Protein AF-A0A396JVE0-F1 (afdb_monomer_lite)

pLDDT: mean 96.16, std 5.78, range [66.38, 98.81]

Sequence (73 aa):
MQHAVFSYHKQYHDVMEVSHQDYIHCNINSAKAFYHSGSDSINLTNPGDFYFICSKNGHCQAGQKLHIKVHYT

Structure (mmCIF, N/CA/C/O backbone):
data_AF-A0A396JVE0-F1
#
_entry.id   AF-A0A396JVE0-F1
#
loop_
_atom_site.group_PDB
_atom_site.id
_atom_site.type_symbol
_atom_site.label_atom_id
_atom_site.label_alt_id
_atom_site.label_comp_id
_atom_site.label_asym_id
_atom_site.label_entity_id
_atom_site.label_seq_id
_atom_site.pdbx_PDB_ins_code
_atom_site.Cartn_x
_atom_site.Cartn_y
_atom_site.Cartn_z
_atom_site.occupancy
_atom_site.B_iso_or_equiv
_atom_site.auth_seq_id
_atom_site.auth_comp_id
_atom_site.auth_asym_id
_atom_site.auth_atom_id
_atom_site.pdbx_PDB_model_num
ATOM 1 N N . MET A 1 1 ? -7.739 -11.343 15.883 1.00 66.88 1 MET A N 1
ATOM 2 C CA . MET A 1 1 ? -6.907 -10.406 15.095 1.00 66.88 1 MET A CA 1
ATOM 3 C C . MET A 1 1 ? -6.568 -11.087 13.783 1.00 66.88 1 MET A C 1
ATOM 5 O O . MET A 1 1 ? -6.182 -12.249 13.822 1.00 66.88 1 MET A O 1
ATOM 9 N N . GLN A 1 2 ? -6.804 -10.426 12.650 1.00 84.12 2 GLN A N 1
ATOM 10 C CA . GLN A 1 2 ? -6.418 -10.942 11.332 1.00 84.12 2 GLN A CA 1
ATOM 11 C C . GLN A 1 2 ? -5.062 -10.357 10.940 1.00 84.12 2 GLN A C 1
ATOM 13 O O . GLN A 1 2 ? -4.747 -9.218 11.285 1.00 84.12 2 GLN A O 1
ATOM 18 N N . HIS A 1 3 ? -4.266 -11.153 10.235 1.00 91.31 3 HIS A N 1
AT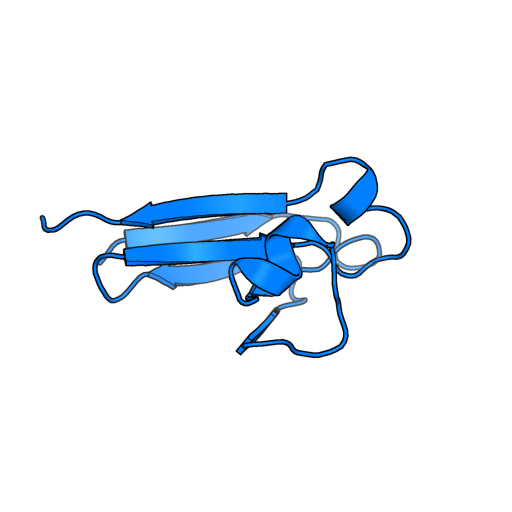OM 19 C CA . HIS A 1 3 ? -2.941 -10.768 9.768 1.00 91.31 3 HIS A CA 1
ATOM 20 C C . HIS A 1 3 ? -2.870 -10.950 8.256 1.00 91.31 3 HIS A C 1
ATOM 22 O O . HIS A 1 3 ? -3.355 -11.955 7.734 1.00 91.31 3 HIS A O 1
ATOM 28 N N . ALA A 1 4 ? -2.245 -9.998 7.570 1.00 95.19 4 ALA A N 1
ATOM 29 C CA . ALA A 1 4 ? -1.847 -10.141 6.177 1.00 95.19 4 ALA A CA 1
ATOM 30 C C . ALA A 1 4 ? -0.330 -10.338 6.119 1.00 95.19 4 ALA A C 1
ATOM 32 O O . ALA A 1 4 ? 0.417 -9.559 6.713 1.00 95.19 4 ALA A O 1
ATOM 33 N N . VAL A 1 5 ? 0.114 -11.379 5.413 1.00 97.69 5 VAL A N 1
ATOM 34 C CA . VAL A 1 5 ? 1.539 -11.660 5.205 1.00 97.69 5 VAL A CA 1
ATOM 35 C C . VAL A 1 5 ? 1.900 -11.356 3.758 1.00 97.69 5 VAL A C 1
ATOM 37 O O . VAL A 1 5 ? 1.336 -11.948 2.838 1.00 97.69 5 VAL A O 1
ATOM 40 N N . PHE A 1 6 ? 2.862 -10.459 3.563 1.00 98.44 6 PHE A N 1
ATOM 41 C CA . PHE A 1 6 ? 3.399 -10.093 2.258 1.00 98.44 6 PHE A CA 1
ATOM 42 C C . PHE A 1 6 ? 4.804 -10.668 2.107 1.00 98.44 6 PHE A C 1
ATOM 44 O O . PHE A 1 6 ? 5.741 -10.223 2.767 1.00 98.44 6 PHE A O 1
ATOM 51 N N . SER A 1 7 ? 4.957 -11.655 1.223 1.00 98.50 7 SER A N 1
ATOM 52 C CA . SER A 1 7 ? 6.255 -12.244 0.885 1.00 98.50 7 SER A CA 1
ATOM 53 C C . SER A 1 7 ? 6.679 -11.824 -0.516 1.00 98.50 7 SER A C 1
ATOM 55 O O . SER A 1 7 ? 5.911 -11.961 -1.469 1.00 98.50 7 SER A O 1
ATOM 57 N N . TYR A 1 8 ? 7.887 -11.278 -0.640 1.00 98.38 8 TYR A N 1
ATOM 58 C CA . TYR A 1 8 ? 8.408 -10.754 -1.898 1.00 98.38 8 TYR A CA 1
ATOM 59 C C . TYR A 1 8 ? 9.931 -10.587 -1.856 1.00 98.38 8 TYR A C 1
ATOM 61 O O . TYR A 1 8 ? 10.556 -10.492 -0.800 1.00 98.38 8 TYR A O 1
ATOM 69 N N . HIS A 1 9 ? 10.555 -10.490 -3.030 1.00 98.38 9 HIS A N 1
ATOM 70 C CA . HIS A 1 9 ? 11.977 -10.174 -3.113 1.00 98.38 9 HIS A CA 1
ATOM 71 C C . HIS A 1 9 ? 12.206 -8.689 -2.784 1.00 98.38 9 HIS A C 1
ATOM 73 O O . HIS A 1 9 ? 11.899 -7.815 -3.595 1.00 98.38 9 HIS A O 1
ATOM 79 N N . LYS A 1 10 ? 12.757 -8.389 -1.600 1.00 97.75 10 LYS A N 1
ATOM 80 C CA . LYS A 1 10 ? 12.870 -7.016 -1.057 1.00 97.75 10 LYS A CA 1
ATOM 81 C C . LYS A 1 10 ? 13.644 -6.008 -1.916 1.00 97.75 10 LYS A C 1
ATOM 83 O O . LYS A 1 10 ? 13.533 -4.807 -1.709 1.00 97.75 10 LYS A O 1
ATOM 88 N N . GLN A 1 11 ? 14.450 -6.480 -2.870 1.00 97.88 11 GLN A N 1
ATOM 89 C CA . GLN A 1 11 ? 15.133 -5.598 -3.824 1.00 97.88 11 GLN A CA 1
ATOM 90 C C . GLN A 1 11 ? 14.182 -5.054 -4.901 1.00 97.88 11 GLN A C 1
ATOM 92 O O . GLN A 1 11 ? 14.407 -3.962 -5.415 1.00 97.88 11 GLN A O 1
ATOM 97 N N . TYR A 1 12 ? 13.121 -5.798 -5.227 1.00 98.38 12 TYR A N 1
ATOM 98 C CA . TYR A 1 12 ? 12.233 -5.510 -6.354 1.00 98.38 12 TYR A CA 1
ATOM 99 C C . TYR A 1 12 ? 10.845 -5.046 -5.944 1.00 98.38 12 TYR A C 1
ATOM 101 O O . TYR A 1 12 ? 10.148 -4.493 -6.781 1.00 98.38 12 TYR A O 1
ATOM 109 N N . HIS A 1 13 ? 10.434 -5.252 -4.693 1.00 98.69 13 HIS A N 1
ATOM 110 C CA . HIS A 1 13 ? 9.105 -4.866 -4.230 1.00 98.69 13 HIS A CA 1
ATOM 111 C C . HIS A 1 13 ? 9.160 -4.287 -2.819 1.00 98.69 13 HIS A C 1
ATOM 113 O O . HIS A 1 13 ? 10.170 -4.383 -2.121 1.00 98.69 13 HIS A O 1
ATOM 119 N N . ASP A 1 14 ? 8.053 -3.676 -2.436 1.00 98.69 14 ASP A N 1
ATOM 120 C CA . ASP A 1 14 ? 7.743 -3.161 -1.111 1.00 98.69 14 ASP A CA 1
ATOM 121 C C . ASP A 1 14 ? 6.220 -3.189 -0.933 1.00 98.69 14 ASP A C 1
ATOM 123 O O . ASP A 1 14 ? 5.482 -3.529 -1.867 1.00 98.69 14 ASP A O 1
ATOM 127 N N . VAL A 1 15 ? 5.764 -2.862 0.272 1.00 98.69 15 VAL A N 1
ATOM 128 C CA . VAL A 1 15 ? 4.347 -2.735 0.601 1.00 98.69 15 VAL A CA 1
ATOM 129 C C . VAL A 1 15 ? 4.130 -1.361 1.212 1.00 98.69 15 VAL A C 1
ATOM 131 O O . VAL A 1 15 ? 4.721 -1.015 2.230 1.00 98.69 15 VAL A O 1
ATOM 134 N N . MET A 1 16 ? 3.263 -0.568 0.599 1.00 98.62 16 MET A N 1
ATOM 135 C CA . MET A 1 16 ? 2.864 0.743 1.091 1.00 98.62 16 MET A CA 1
ATOM 136 C C . MET A 1 16 ? 1.366 0.724 1.376 1.00 98.62 16 MET A C 1
ATOM 138 O O . MET A 1 16 ? 0.570 0.484 0.469 1.00 98.62 16 MET A O 1
ATOM 142 N N . GLU A 1 17 ? 0.978 0.965 2.627 1.00 98.50 17 GLU A N 1
ATOM 143 C CA . GLU A 1 17 ? -0.423 1.204 2.974 1.00 98.50 17 GLU A CA 1
ATOM 144 C C . GLU A 1 17 ? -0.787 2.643 2.603 1.00 98.50 17 GLU A C 1
ATOM 146 O O . GLU A 1 17 ? -0.065 3.581 2.950 1.00 98.50 17 GLU A O 1
ATOM 151 N N . VAL A 1 18 ? -1.912 2.829 1.918 1.00 98.62 18 VAL A N 1
ATOM 152 C CA . VAL A 1 18 ? -2.328 4.121 1.359 1.00 98.62 18 VAL A CA 1
ATOM 153 C C . VAL A 1 18 ? -3.817 4.397 1.582 1.00 98.62 18 VAL A C 1
ATOM 155 O O . VAL A 1 18 ? -4.572 3.551 2.069 1.00 98.62 18 VAL A O 1
ATOM 158 N N . SER A 1 19 ? -4.257 5.613 1.254 1.00 98.62 19 SER A N 1
ATOM 159 C CA . SER A 1 19 ? -5.683 5.944 1.200 1.00 98.62 19 SER A CA 1
ATOM 160 C C . SER A 1 19 ? -6.373 5.263 0.004 1.00 98.62 19 SER A C 1
ATOM 162 O O . SER A 1 19 ? -5.721 4.849 -0.955 1.00 98.62 19 SER A O 1
ATOM 164 N N . HIS A 1 20 ? -7.708 5.193 0.012 1.00 98.44 20 HIS A N 1
ATOM 165 C CA . HIS A 1 20 ? -8.470 4.697 -1.143 1.00 98.44 20 HIS A CA 1
ATOM 166 C C . HIS A 1 20 ? -8.187 5.513 -2.420 1.00 98.44 20 HIS A C 1
ATOM 168 O O . HIS A 1 20 ? -8.031 4.950 -3.504 1.00 98.44 20 HIS A O 1
ATOM 174 N N . GLN A 1 21 ? -8.066 6.838 -2.288 1.00 98.56 21 GLN A N 1
ATOM 175 C CA . GLN A 1 21 ? -7.776 7.727 -3.413 1.00 98.56 21 GLN A CA 1
ATOM 176 C C . GLN A 1 21 ? -6.403 7.419 -4.018 1.00 98.56 21 GLN A C 1
ATOM 178 O O . GLN A 1 21 ? -6.270 7.306 -5.239 1.00 98.56 21 GLN A O 1
ATOM 183 N N . ASP A 1 22 ? -5.396 7.235 -3.170 1.00 98.62 22 ASP A N 1
ATOM 184 C CA . ASP A 1 22 ? -4.033 6.935 -3.601 1.00 98.62 22 ASP A CA 1
ATOM 185 C C . ASP A 1 22 ? -3.916 5.523 -4.182 1.00 98.62 22 ASP A C 1
ATOM 187 O O . ASP A 1 22 ? -3.187 5.313 -5.148 1.00 98.62 22 ASP A O 1
ATOM 191 N N . TYR A 1 23 ? -4.702 4.570 -3.678 1.00 98.75 23 TYR A N 1
ATOM 192 C CA . TYR A 1 23 ? -4.826 3.229 -4.247 1.00 98.75 23 TYR A CA 1
ATOM 193 C C . TYR A 1 23 ? -5.398 3.235 -5.669 1.00 98.75 23 TYR A C 1
ATOM 195 O O . TYR A 1 23 ? -4.918 2.494 -6.534 1.00 98.75 23 TYR A O 1
ATOM 203 N N . ILE A 1 24 ? -6.424 4.051 -5.936 1.00 98.38 24 ILE A N 1
ATOM 204 C CA . ILE A 1 24 ? -7.007 4.187 -7.280 1.00 98.38 24 ILE A CA 1
ATOM 205 C C . ILE A 1 24 ? -5.966 4.749 -8.253 1.00 98.38 24 ILE A C 1
ATOM 207 O O . ILE A 1 24 ? -5.804 4.204 -9.343 1.00 98.38 24 ILE A O 1
ATOM 211 N N . HIS A 1 25 ? -5.244 5.794 -7.844 1.00 98.38 25 HIS A N 1
ATOM 212 C CA . HIS A 1 25 ? -4.337 6.546 -8.719 1.00 98.38 25 HIS A CA 1
ATOM 213 C C . HIS A 1 25 ? -2.883 6.059 -8.683 1.00 98.38 25 HIS A C 1
ATOM 215 O O . HIS A 1 25 ? -2.039 6.628 -9.372 1.00 98.38 25 HIS A O 1
ATOM 221 N N . CYS A 1 26 ? -2.576 5.028 -7.890 1.00 98.44 26 CYS A N 1
ATOM 222 C CA . CYS A 1 26 ? -1.206 4.590 -7.622 1.00 98.44 26 CYS A CA 1
ATOM 223 C C . CYS A 1 26 ? -0.292 5.741 -7.161 1.00 9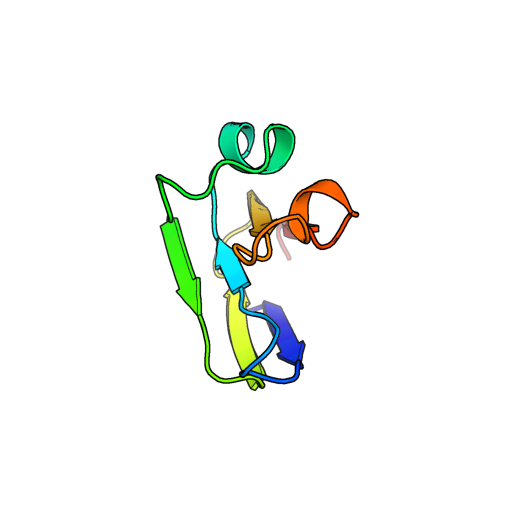8.44 26 CYS A C 1
ATOM 225 O O . CYS A 1 26 ? 0.848 5.867 -7.610 1.00 98.44 26 CYS A O 1
ATOM 227 N N . ASN A 1 27 ? -0.805 6.603 -6.281 1.00 98.19 27 ASN A N 1
ATOM 228 C CA . ASN A 1 27 ? -0.052 7.724 -5.732 1.00 98.19 27 ASN A CA 1
ATOM 229 C C . ASN A 1 27 ? 0.839 7.248 -4.577 1.00 98.19 27 ASN A C 1
ATOM 231 O O . ASN A 1 27 ? 0.353 6.716 -3.583 1.00 98.19 27 ASN A O 1
ATOM 235 N N . ILE A 1 28 ? 2.145 7.471 -4.710 1.00 97.44 28 ILE A N 1
ATOM 236 C CA . ILE A 1 28 ? 3.168 7.028 -3.749 1.00 97.44 28 ILE A CA 1
ATOM 237 C C . ILE A 1 28 ? 3.654 8.156 -2.826 1.00 97.44 28 ILE A C 1
ATOM 239 O O . ILE A 1 28 ? 4.572 7.957 -2.036 1.00 97.44 28 ILE A O 1
ATOM 243 N N . ASN A 1 29 ? 3.068 9.353 -2.932 1.00 96.56 29 ASN A N 1
ATOM 244 C CA . ASN A 1 29 ? 3.542 10.540 -2.215 1.00 96.56 29 ASN A CA 1
ATOM 245 C C . ASN A 1 29 ? 3.01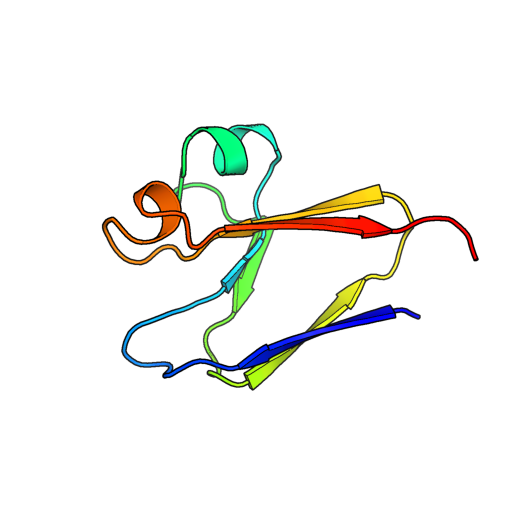1 10.646 -0.776 1.00 96.56 29 ASN A C 1
ATOM 247 O O . ASN A 1 29 ? 3.487 11.487 -0.016 1.00 96.56 29 ASN A O 1
ATOM 251 N N . SER A 1 30 ? 2.019 9.835 -0.393 1.00 93.88 30 SER A N 1
ATOM 252 C CA . SER A 1 30 ? 1.415 9.869 0.945 1.00 93.88 30 SER A CA 1
ATOM 253 C C . SER A 1 30 ? 1.156 8.458 1.472 1.00 93.88 30 SER A C 1
ATOM 255 O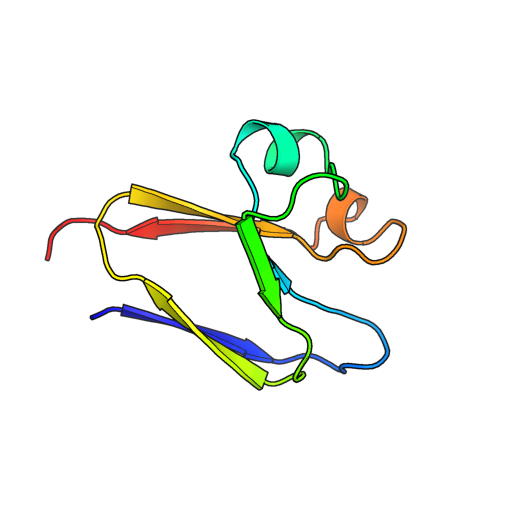 O . SER A 1 30 ? 0.082 7.882 1.308 1.00 93.88 30 SER A O 1
ATOM 257 N N . ALA A 1 31 ? 2.178 7.881 2.101 1.00 97.00 31 ALA A N 1
ATOM 258 C CA . ALA A 1 31 ? 2.061 6.593 2.770 1.00 97.00 31 ALA A CA 1
ATOM 259 C C . ALA A 1 31 ? 1.383 6.757 4.139 1.00 97.00 31 ALA A C 1
ATOM 261 O O . ALA A 1 31 ? 1.784 7.603 4.938 1.00 97.00 31 ALA A O 1
ATOM 262 N N . LYS A 1 32 ? 0.411 5.892 4.445 1.00 97.62 32 LYS A N 1
ATOM 263 C CA . LYS A 1 32 ? -0.058 5.672 5.823 1.00 97.62 32 LYS A CA 1
ATOM 264 C C . LYS A 1 32 ? 0.948 4.827 6.602 1.00 97.62 32 LYS A C 1
ATOM 266 O O . LYS A 1 32 ? 1.197 5.087 7.775 1.00 97.62 32 LYS A O 1
ATOM 271 N N . ALA A 1 33 ? 1.526 3.833 5.931 1.00 97.88 33 ALA A N 1
ATOM 272 C CA . ALA A 1 33 ? 2.600 2.991 6.438 1.00 97.88 33 ALA A CA 1
ATOM 273 C C . ALA A 1 33 ? 3.445 2.449 5.277 1.00 97.88 33 ALA A C 1
ATOM 275 O O . ALA A 1 33 ? 2.975 2.359 4.141 1.00 97.88 33 ALA A O 1
ATOM 276 N N . PHE A 1 34 ? 4.694 2.086 5.559 1.00 98.12 34 PHE A N 1
ATOM 277 C CA . PHE A 1 34 ? 5.627 1.556 4.569 1.00 98.12 34 PHE A CA 1
ATOM 278 C C . PHE A 1 34 ? 6.402 0.372 5.143 1.00 98.12 34 PHE A C 1
ATOM 280 O O . PHE A 1 34 ? 6.927 0.450 6.255 1.00 98.12 34 PHE A O 1
ATOM 287 N N . TYR A 1 35 ? 6.487 -0.705 4.369 1.00 98.44 35 TYR A N 1
ATOM 288 C CA . TYR A 1 35 ? 7.099 -1.967 4.757 1.00 98.44 35 TYR A CA 1
ATOM 289 C C . TYR A 1 35 ? 7.998 -2.488 3.629 1.00 98.44 35 TYR A C 1
ATOM 291 O O . TYR A 1 35 ? 7.681 -2.382 2.441 1.00 98.44 35 TYR A O 1
ATOM 299 N N . HIS A 1 36 ? 9.176 -2.993 3.996 1.00 98.19 36 HIS A N 1
ATOM 300 C CA . HIS A 1 36 ? 10.232 -3.333 3.038 1.00 98.19 36 HIS A CA 1
ATOM 301 C C . HIS A 1 36 ? 11.077 -4.551 3.461 1.00 98.19 36 HIS A C 1
ATOM 303 O O . HIS A 1 36 ? 12.215 -4.707 3.003 1.00 98.19 36 HIS A O 1
ATOM 309 N N . SER A 1 37 ? 10.584 -5.405 4.368 1.00 98.44 37 SER A N 1
ATOM 310 C CA . SER A 1 37 ? 11.391 -6.529 4.870 1.00 98.44 37 SER A CA 1
ATOM 311 C C . SER A 1 37 ? 11.525 -7.667 3.849 1.00 98.44 37 SER A C 1
ATOM 313 O O . SER A 1 37 ? 12.534 -8.375 3.858 1.00 98.44 37 SER A O 1
ATOM 315 N N . GLY A 1 38 ? 10.548 -7.811 2.943 1.00 98.12 38 GLY A N 1
ATOM 316 C CA . GLY A 1 38 ? 10.396 -8.976 2.059 1.00 98.12 38 GLY A CA 1
ATOM 317 C C . GLY A 1 38 ? 9.540 -10.100 2.652 1.00 98.12 38 GLY A C 1
ATOM 318 O O . GLY A 1 38 ? 9.255 -11.085 1.971 1.00 98.12 38 GLY A O 1
ATOM 319 N N . SER A 1 39 ? 9.128 -9.961 3.912 1.00 98.12 39 SER A N 1
ATOM 320 C CA . SER A 1 39 ? 8.275 -10.901 4.642 1.00 98.12 39 SER A CA 1
ATOM 321 C C . SER A 1 39 ? 7.468 -10.151 5.710 1.00 98.12 39 SER A C 1
ATOM 323 O O . SER A 1 39 ? 7.591 -10.428 6.904 1.00 98.12 39 SER A O 1
ATOM 325 N N . ASP A 1 40 ? 6.704 -9.139 5.301 1.00 98.38 40 ASP A N 1
ATOM 326 C CA . ASP A 1 40 ? 5.991 -8.272 6.241 1.00 98.38 40 ASP A CA 1
ATOM 327 C C . ASP A 1 40 ? 4.743 -8.967 6.785 1.00 98.38 40 ASP A C 1
ATOM 329 O O . ASP A 1 40 ? 3.944 -9.513 6.025 1.00 98.38 40 ASP A O 1
ATOM 333 N N . SER A 1 41 ? 4.559 -8.911 8.104 1.00 97.44 41 SER A N 1
ATOM 334 C CA . SER A 1 41 ? 3.339 -9.353 8.781 1.00 97.44 41 SER A CA 1
ATOM 335 C C . SER A 1 41 ? 2.617 -8.130 9.335 1.00 97.44 41 SER A C 1
ATOM 337 O O . SER A 1 41 ? 3.131 -7.450 10.225 1.00 97.44 41 SER A O 1
ATOM 339 N N . ILE A 1 42 ? 1.447 -7.825 8.776 1.00 96.75 42 ILE A N 1
ATOM 340 C CA . ILE A 1 42 ? 0.671 -6.622 9.087 1.00 96.75 42 ILE A CA 1
ATOM 341 C C . ILE A 1 42 ? -0.582 -7.024 9.860 1.00 96.75 42 ILE A C 1
ATOM 343 O O . ILE A 1 42 ? -1.388 -7.832 9.394 1.00 96.75 42 ILE A O 1
ATOM 347 N N . ASN A 1 43 ? -0.756 -6.437 11.044 1.00 94.69 43 ASN A N 1
ATOM 348 C CA . ASN A 1 43 ? -1.937 -6.644 11.874 1.00 94.69 43 ASN A CA 1
ATOM 349 C C . ASN A 1 43 ? -3.090 -5.780 11.355 1.00 94.69 43 ASN A C 1
ATOM 351 O O . ASN A 1 43 ? -3.002 -4.554 11.373 1.00 94.69 43 ASN A O 1
ATOM 355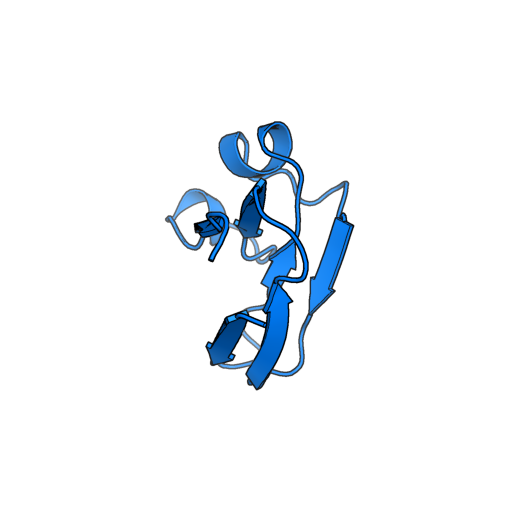 N N . LEU A 1 44 ? -4.197 -6.410 10.969 1.00 93.94 44 LEU A N 1
ATOM 356 C CA . LEU A 1 44 ? -5.429 -5.721 10.598 1.00 93.94 44 LEU A CA 1
ATOM 357 C C . LEU A 1 44 ? -6.326 -5.655 11.837 1.00 93.94 44 LEU A C 1
ATOM 359 O O . LEU A 1 44 ? -7.030 -6.608 12.182 1.00 93.94 44 LEU A O 1
ATOM 363 N N . THR A 1 45 ? -6.196 -4.559 12.581 1.00 86.69 45 THR A N 1
ATOM 364 C CA . THR A 1 45 ? -6.696 -4.448 13.961 1.00 86.69 45 THR A CA 1
ATOM 365 C C . THR A 1 45 ? -8.176 -4.105 14.062 1.00 86.69 45 THR A C 1
ATOM 367 O O . THR A 1 45 ? -8.805 -4.492 15.043 1.00 86.69 45 THR A O 1
ATOM 370 N N . ASN A 1 46 ? -8.737 -3.427 13.060 1.00 90.19 46 ASN A N 1
ATOM 371 C CA . ASN A 1 46 ? -10.120 -2.957 13.064 1.00 90.19 46 ASN A CA 1
ATOM 372 C C . ASN A 1 46 ? -10.856 -3.387 11.788 1.00 90.19 46 ASN A C 1
ATOM 374 O O . ASN A 1 46 ? -10.228 -3.481 10.732 1.00 90.19 46 ASN A O 1
ATOM 378 N N . PRO A 1 47 ? -12.183 -3.591 11.854 1.00 93.88 47 PRO A N 1
ATOM 379 C CA . PRO A 1 47 ? -13.017 -3.682 10.665 1.00 93.88 47 PRO A CA 1
ATOM 380 C C . PRO A 1 47 ? -12.887 -2.429 9.800 1.00 93.88 47 PRO A C 1
ATOM 382 O O . PRO A 1 47 ? -12.766 -1.316 10.315 1.00 93.88 47 PRO A O 1
ATOM 385 N N . GLY A 1 48 ? -12.938 -2.614 8.487 1.00 95.12 48 GLY A N 1
ATOM 386 C CA . GLY A 1 48 ? -12.762 -1.545 7.513 1.00 95.12 48 GLY A CA 1
ATOM 387 C C . GLY A 1 48 ? -11.935 -1.978 6.312 1.00 95.12 48 GLY A C 1
ATOM 388 O O . GLY A 1 48 ? -11.622 -3.156 6.132 1.00 95.12 48 GLY A O 1
ATOM 389 N N . ASP A 1 49 ? -11.603 -0.996 5.484 1.00 97.25 49 ASP A N 1
ATOM 390 C CA . ASP A 1 49 ? -10.875 -1.190 4.238 1.00 97.25 49 ASP A CA 1
ATOM 391 C C . ASP A 1 49 ? -9.405 -0.787 4.391 1.00 97.25 49 ASP A C 1
ATOM 393 O O . ASP A 1 49 ? -9.082 0.331 4.803 1.00 97.25 49 ASP A O 1
ATOM 397 N N . PHE A 1 50 ? -8.516 -1.700 4.012 1.00 97.81 50 PHE A N 1
ATOM 398 C CA . PHE A 1 50 ? -7.075 -1.492 3.954 1.00 97.81 50 PHE A CA 1
ATOM 399 C C . PHE A 1 50 ? -6.619 -1.581 2.504 1.00 97.81 50 PHE A C 1
ATOM 401 O O . PHE A 1 50 ? -6.974 -2.522 1.788 1.00 97.81 50 PHE A O 1
ATOM 408 N N . TYR A 1 51 ? -5.820 -0.610 2.075 1.00 98.50 51 TYR A N 1
ATOM 409 C CA . TYR A 1 51 ? -5.337 -0.517 0.705 1.00 98.50 51 TYR A CA 1
ATOM 410 C C . TYR A 1 51 ? -3.820 -0.537 0.697 1.00 98.50 51 TYR A C 1
ATOM 412 O O . TYR A 1 51 ? -3.180 0.293 1.339 1.00 98.50 51 TYR A O 1
ATOM 420 N N . PHE A 1 52 ? -3.261 -1.471 -0.058 1.00 98.69 52 PHE A N 1
ATOM 421 C CA . PHE A 1 52 ? -1.828 -1.669 -0.188 1.00 98.69 52 PHE A CA 1
ATOM 422 C C . PHE A 1 52 ? -1.420 -1.560 -1.653 1.00 98.69 52 PHE A C 1
ATOM 424 O O . PHE A 1 52 ? -2.112 -2.069 -2.537 1.00 98.69 52 PHE A O 1
ATOM 431 N N . ILE A 1 53 ? -0.285 -0.9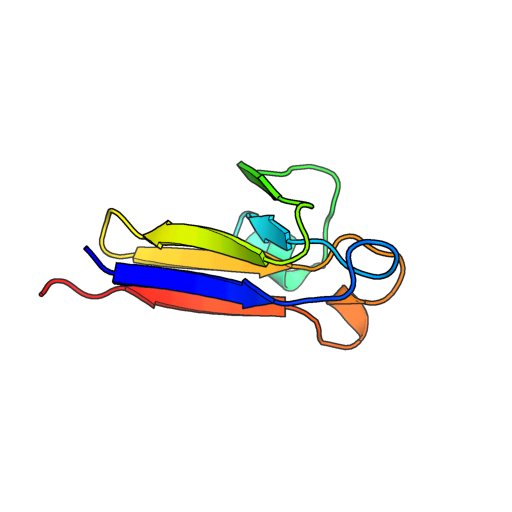22 -1.914 1.00 98.81 53 ILE A N 1
ATOM 432 C CA . ILE A 1 53 ? 0.336 -0.828 -3.239 1.00 98.81 53 ILE A CA 1
ATOM 433 C C . ILE A 1 53 ? 1.826 -1.154 -3.139 1.00 98.81 53 ILE A C 1
ATOM 435 O O . ILE A 1 53 ? 2.426 -0.998 -2.077 1.00 98.81 53 ILE A O 1
ATOM 439 N N . CYS A 1 54 ? 2.438 -1.564 -4.249 1.00 98.75 54 CYS A N 1
ATOM 440 C CA . CYS A 1 54 ? 3.890 -1.490 -4.393 1.00 98.75 54 CYS A CA 1
ATOM 441 C C . CYS A 1 54 ? 4.282 -0.125 -4.973 1.00 98.75 54 CYS A C 1
ATOM 443 O O . CYS A 1 54 ? 3.739 0.301 -5.994 1.00 98.75 54 CYS A O 1
ATOM 445 N N . SER A 1 55 ? 5.229 0.555 -4.330 1.00 98.31 55 SER A N 1
ATOM 446 C CA . SER A 1 55 ? 5.678 1.903 -4.699 1.00 98.31 55 SER A CA 1
ATOM 447 C C . SER A 1 55 ? 6.757 1.924 -5.787 1.00 98.31 55 SER A C 1
ATOM 449 O O . SER A 1 55 ? 7.128 2.987 -6.288 1.00 98.31 55 SER A O 1
ATOM 451 N N . LYS A 1 56 ? 7.260 0.751 -6.185 1.00 98.19 56 LYS A N 1
ATOM 452 C CA . LYS A 1 56 ? 8.235 0.620 -7.269 1.00 98.19 56 LYS A CA 1
ATOM 453 C C . LYS A 1 56 ? 7.620 1.063 -8.592 1.00 98.19 56 LYS A C 1
ATOM 455 O O . LYS A 1 56 ? 6.462 0.774 -8.892 1.00 98.19 56 LYS A O 1
ATOM 460 N N . ASN A 1 57 ? 8.419 1.779 -9.381 1.00 97.31 57 ASN A N 1
ATOM 461 C CA . ASN A 1 57 ? 7.957 2.444 -10.593 1.00 97.31 57 ASN A CA 1
ATOM 462 C C . ASN A 1 57 ? 7.220 1.474 -11.535 1.00 97.31 57 ASN A C 1
ATOM 464 O O . ASN A 1 57 ? 7.779 0.459 -11.943 1.00 97.31 57 ASN A O 1
ATOM 468 N N . GLY A 1 58 ? 5.967 1.789 -11.869 1.00 97.88 58 GLY A N 1
ATOM 469 C CA . GLY A 1 58 ? 5.119 1.001 -12.766 1.00 97.88 58 GLY A CA 1
ATOM 470 C C . GLY A 1 58 ? 4.434 -0.219 -12.139 1.00 97.88 58 GLY A C 1
ATOM 471 O O . GLY A 1 58 ? 3.510 -0.757 -12.743 1.00 97.88 58 GLY A O 1
ATOM 472 N N . HIS A 1 59 ? 4.823 -0.659 -10.938 1.00 98.69 59 HIS A N 1
ATOM 473 C CA . HIS A 1 59 ? 4.315 -1.908 -10.359 1.00 98.69 59 HIS A CA 1
ATOM 474 C C . HIS A 1 59 ? 2.841 -1.811 -9.957 1.00 98.69 59 HIS A C 1
ATOM 476 O O . HIS A 1 59 ? 2.047 -2.688 -10.300 1.00 98.69 59 HIS A O 1
ATOM 482 N N . CYS A 1 60 ? 2.448 -0.735 -9.269 1.00 98.62 60 CYS A N 1
ATOM 483 C CA . CYS A 1 60 ? 1.046 -0.520 -8.908 1.00 98.62 60 CYS A CA 1
ATOM 484 C C . CYS A 1 60 ? 0.157 -0.385 -10.154 1.00 98.62 60 CYS A C 1
ATOM 486 O O . CYS A 1 60 ? -0.911 -0.994 -10.218 1.00 98.62 60 CYS A O 1
ATOM 488 N N . GLN A 1 61 ? 0.618 0.353 -11.171 1.00 98.62 61 GLN A N 1
ATOM 489 C CA . GLN A 1 61 ? -0.098 0.545 -12.436 1.00 98.62 61 GLN A CA 1
ATOM 490 C C . GLN A 1 61 ? -0.251 -0.773 -13.206 1.00 98.62 61 GLN A C 1
ATOM 492 O O . GLN A 1 61 ? -1.277 -0.994 -13.843 1.00 98.62 61 GLN A O 1
ATOM 497 N N . ALA A 1 62 ? 0.734 -1.669 -13.096 1.00 98.56 62 ALA A N 1
ATOM 498 C CA . ALA A 1 62 ? 0.686 -3.025 -13.636 1.00 98.56 62 ALA A CA 1
ATOM 499 C C . ALA A 1 62 ? -0.179 -3.998 -12.805 1.00 98.56 62 ALA A C 1
ATOM 501 O O . ALA A 1 62 ? -0.293 -5.168 -13.161 1.00 98.56 62 ALA A O 1
ATOM 502 N N . GLY A 1 63 ? -0.798 -3.537 -11.711 1.00 98.56 63 GLY A N 1
ATOM 503 C CA . GLY A 1 63 ? -1.735 -4.319 -10.903 1.00 98.56 63 GLY A CA 1
ATOM 504 C C . GLY A 1 63 ? -1.180 -4.846 -9.580 1.00 98.56 63 GLY A C 1
ATOM 505 O O . GLY A 1 63 ? -1.901 -5.548 -8.874 1.00 98.56 63 GLY A O 1
ATOM 506 N N . GLN A 1 64 ? 0.054 -4.502 -9.187 1.00 98.75 64 GLN A N 1
ATOM 507 C CA . GLN A 1 64 ? 0.602 -4.877 -7.876 1.00 98.75 64 GLN A CA 1
ATOM 508 C C . GLN A 1 64 ? 0.020 -3.992 -6.759 1.00 98.75 64 GLN A C 1
ATOM 510 O O . GLN A 1 64 ? 0.679 -3.101 -6.215 1.00 98.75 64 GLN A O 1
ATOM 515 N N . LYS A 1 65 ? -1.255 -4.235 -6.447 1.00 98.69 65 LYS A N 1
ATOM 516 C CA . LYS A 1 65 ? -2.062 -3.527 -5.451 1.00 98.69 65 LYS A CA 1
ATOM 517 C C . LYS A 1 65 ? -3.123 -4.463 -4.867 1.00 98.69 65 LYS A C 1
ATOM 519 O O . LYS A 1 65 ? -3.682 -5.289 -5.580 1.00 98.69 65 LYS A O 1
ATOM 524 N N . LEU A 1 66 ? -3.424 -4.329 -3.578 1.00 98.44 66 LEU A N 1
ATOM 525 C CA . LEU A 1 66 ? -4.367 -5.179 -2.851 1.00 98.44 66 LEU A CA 1
ATOM 526 C C . LEU A 1 66 ? -5.315 -4.336 -1.994 1.00 98.44 66 LEU A C 1
ATOM 528 O O . LEU A 1 66 ? -4.876 -3.469 -1.244 1.00 98.44 66 LEU A O 1
ATOM 532 N N . HIS A 1 67 ? -6.612 -4.612 -2.095 1.00 98.38 67 HIS A N 1
ATOM 533 C CA . HIS A 1 67 ? -7.633 -4.102 -1.183 1.00 98.38 67 HIS A CA 1
ATOM 534 C C . HIS A 1 67 ? -8.101 -5.256 -0.299 1.00 98.38 67 HIS A C 1
ATOM 536 O O . HIS A 1 67 ? -8.482 -6.311 -0.804 1.00 98.38 67 HIS A O 1
ATOM 542 N N . ILE A 1 68 ? -8.048 -5.063 1.016 1.00 97.44 68 ILE A N 1
ATOM 543 C CA . ILE A 1 68 ? -8.552 -6.015 2.004 1.00 97.44 68 ILE A CA 1
ATOM 544 C C . ILE A 1 68 ? -9.691 -5.348 2.764 1.00 97.44 68 ILE A C 1
ATOM 546 O O . ILE A 1 68 ? -9.503 -4.289 3.361 1.00 97.44 68 ILE A O 1
ATOM 550 N N . LYS A 1 69 ? -10.855 -5.998 2.781 1.00 96.31 69 LYS A N 1
ATOM 551 C CA . LYS A 1 69 ? -11.981 -5.610 3.626 1.00 96.31 69 LYS A CA 1
ATOM 552 C C . LYS A 1 69 ? -12.063 -6.538 4.830 1.00 96.31 69 LYS A C 1
ATOM 554 O O . LYS A 1 69 ? -12.302 -7.734 4.679 1.00 96.31 69 LYS A O 1
ATOM 559 N N . VAL A 1 70 ? -11.876 -5.983 6.021 1.00 95.44 70 VAL A N 1
ATOM 560 C CA . VAL A 1 70 ? -12.019 -6.705 7.288 1.00 95.44 70 VAL A CA 1
ATOM 561 C C . VAL A 1 70 ? -13.411 -6.447 7.838 1.00 95.44 70 VAL A C 1
ATOM 563 O O . VAL A 1 70 ? -13.830 -5.302 8.001 1.00 95.44 70 VAL A O 1
ATOM 566 N N . HIS A 1 71 ? -14.136 -7.519 8.124 1.00 91.50 71 HIS A N 1
ATOM 567 C CA . HIS A 1 71 ? -15.449 -7.453 8.753 1.00 91.50 71 HIS A CA 1
ATOM 568 C C . HIS A 1 71 ? -15.328 -7.639 10.265 1.00 91.50 71 HIS A C 1
ATOM 570 O O . HIS A 1 71 ? -14.330 -8.171 10.756 1.00 91.50 71 HIS A O 1
ATOM 576 N N . TYR A 1 72 ? -16.357 -7.210 11.000 1.00 85.88 72 TYR A N 1
ATOM 577 C CA . TYR A 1 72 ? -16.529 -7.662 12.376 1.00 85.88 72 TYR A CA 1
ATOM 578 C C . TYR A 1 72 ? -16.505 -9.193 12.400 1.00 85.88 72 TYR A C 1
ATOM 580 O O . TYR A 1 72 ? -17.089 -9.841 11.529 1.00 85.88 72 TYR A O 1
ATOM 588 N N . THR A 1 73 ? -15.782 -9.733 13.370 1.00 66.38 73 THR A N 1
ATOM 589 C CA . THR A 1 73 ? -15.836 -11.149 13.735 1.00 66.38 73 THR A CA 1
ATOM 590 C C . THR A 1 73 ? -17.035 -11.417 14.617 1.00 66.38 73 THR A C 1
ATOM 592 O O . THR A 1 73 ? -17.253 -10.576 15.520 1.00 66.38 73 THR A O 1
#

Organism: Medicago truncatula (NCBI:txid3880)

Foldseek 3Di:
DDKDWAAADLVQWWKFKDDPVCLVVVPPPDGPDIGRPNTDIDDPPDFDKIKIATNPPCRSVVPRIDIDGDDDD

Radius of gyration: 11.86 Å; chains: 1; bounding box: 32×23×29 Å

InterPro domains:
  IPR003245 Phytocyanin domain [PF02298] (5-64)
  IPR003245 Phytocyanin domain [PS51485] (1-72)
  IPR008972 Cupredoxin [G3DSA:2.60.40.420] (2-71)
  IPR008972 Cupredoxin [SSF49503] (5-70)
  IPR039391 Phytocyanin-like [PTHR33021] (4-68)

Secondary structure (DSSP, 8-state):
-EEEEEE--TTT--EEEE-HHHHHHT--S--SEEE-SSEEEEEE-SSEEEEEE--STTTTTTT-EEEEEEPP-